Protein AF-A0A4D9CRT2-F1 (afdb_monomer)

Solvent-accessible surface area (backbone atoms only — not comparable to full-atom values): 6858 Å² total; per-residue (Å²): 134,88,80,85,76,80,8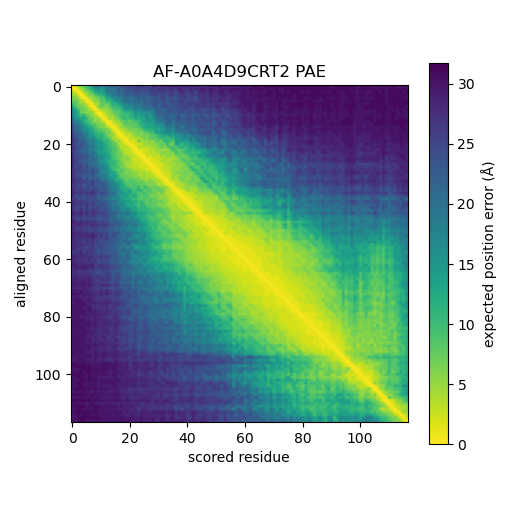0,62,79,71,74,64,58,66,61,54,57,54,53,52,54,52,51,52,54,52,52,51,50,52,53,55,49,54,55,51,49,55,53,48,53,57,53,51,51,51,51,52,50,54,50,49,52,53,51,49,49,53,52,52,53,54,47,51,68,53,49,50,59,54,53,51,51,54,53,48,53,51,52,50,54,53,51,51,51,49,52,52,53,48,42,48,70,75,63,52,55,70,74,57,43,50,71,73,69,49,83,82,53,68,75,70,64,59,78,76,116

Mean predicted aligned error: 16.82 Å

pLDDT: mean 75.0, std 13.96, range [40.91, 95.5]

Radius of gyration: 43.8 Å; Cα contacts (8 Å, |Δi|>4): 20; chains: 1; bounding box: 96×27×104 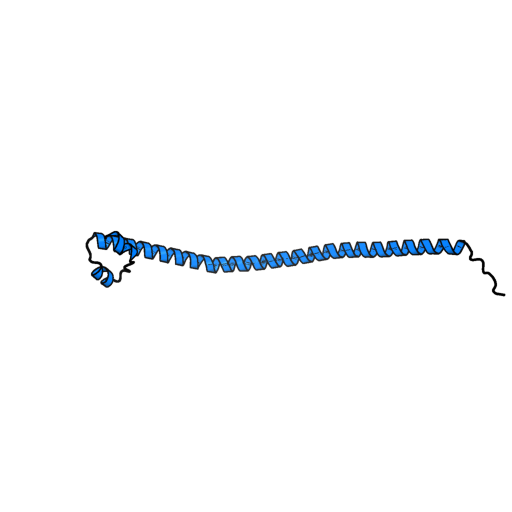Å

InterPro domains:
  IPR005683 Mitochondrial import receptor subunit Tom22 [PF04281] (41-87)

Sequence (117 aa):
MPSSKSVRFEDLDDGVDDGLYGMKGILKKLYTQAGSYRKWARSHSKKILSWGISLAWYFTMASILTVIPLSLELQREQSVVEMEKIQVKELLAQGYPPQELQRMGMTLEPAVLNERQ

Secondary structure (DSSP, 8-state):
--------GGGGTHHHHHHHHHHHHHHHHHHHHHHHHHHHHHHHHHHHHHHHHHHHHHHHHHHHHHHHHHHHHHHHHHHHHHHHHHHHHHHHHTT--HHHHHHTT----HHHHHTT-

Organism: NCBI:txid1027361

Structure (mmCIF, N/CA/C/O backbone):
data_AF-A0A4D9CRT2-F1
#
_entry.id   AF-A0A4D9CRT2-F1
#
loop_
_atom_site.group_PDB
_atom_site.id
_atom_site.type_symbol
_atom_site.label_atom_id
_atom_site.label_alt_id
_atom_site.label_comp_id
_atom_site.label_asym_id
_atom_site.label_entity_id
_atom_site.label_seq_id
_atom_site.pdbx_PDB_ins_code
_atom_site.Cartn_x
_atom_site.Cartn_y
_atom_site.Cartn_z
_atom_site.occupancy
_atom_site.B_iso_or_equiv
_atom_site.auth_seq_id
_atom_site.auth_comp_id
_atom_site.auth_asym_id
_atom_site.auth_atom_id
_atom_site.pdbx_PDB_model_num
ATOM 1 N N . MET A 1 1 ? 68.067 -22.745 -58.210 1.00 40.91 1 MET A N 1
ATOM 2 C CA . MET A 1 1 ? 68.314 -21.475 -57.490 1.00 40.91 1 MET A CA 1
ATOM 3 C C . MET A 1 1 ? 66.987 -20.735 -57.370 1.00 40.91 1 MET A C 1
ATOM 5 O O . MET A 1 1 ? 66.401 -20.481 -58.416 1.00 40.91 1 MET A O 1
ATOM 9 N N . PRO A 1 2 ? 66.455 -20.453 -56.167 1.00 43.19 2 PRO A N 1
ATOM 10 C CA . PRO A 1 2 ? 65.245 -19.649 -56.037 1.00 43.19 2 PRO A CA 1
ATOM 11 C C . PRO A 1 2 ? 65.599 -18.162 -56.196 1.00 43.19 2 PRO A C 1
ATOM 13 O O . PRO A 1 2 ? 66.527 -17.661 -55.567 1.00 43.19 2 PRO A O 1
ATOM 16 N N . SER A 1 3 ? 64.887 -17.485 -57.096 1.00 41.69 3 SER A N 1
ATOM 17 C CA . SER A 1 3 ? 65.031 -16.056 -57.382 1.00 41.69 3 SER A CA 1
ATOM 18 C C . SER A 1 3 ? 64.500 -15.235 -56.204 1.00 41.69 3 SER A C 1
ATOM 20 O O . SER A 1 3 ? 63.337 -15.365 -55.820 1.00 41.69 3 SER A O 1
ATOM 22 N N . SER A 1 4 ? 65.374 -14.407 -55.628 1.00 54.38 4 SER A N 1
ATOM 23 C CA . SER A 1 4 ? 65.023 -13.388 -54.641 1.00 54.38 4 SER A CA 1
ATOM 24 C C . SER A 1 4 ? 64.127 -12.343 -55.307 1.00 54.38 4 SER A C 1
ATOM 26 O O . SER A 1 4 ? 64.593 -11.552 -56.128 1.00 54.38 4 SER A O 1
ATOM 28 N N . LYS A 1 5 ? 62.828 -12.359 -54.992 1.00 57.22 5 LYS A N 1
ATOM 29 C CA . LYS A 1 5 ? 61.927 -11.252 -55.319 1.00 57.22 5 LYS A CA 1
ATOM 30 C C . LYS A 1 5 ? 62.158 -10.152 -54.287 1.00 57.22 5 LYS A C 1
ATOM 32 O O . LYS A 1 5 ? 61.799 -10.311 -53.125 1.00 57.22 5 LYS A O 1
ATOM 37 N N . SER A 1 6 ? 62.756 -9.047 -54.718 1.00 57.91 6 SER A N 1
ATOM 38 C CA . SER A 1 6 ? 62.792 -7.802 -53.954 1.00 57.91 6 SER A CA 1
ATOM 39 C C . SER A 1 6 ? 61.359 -7.298 -53.776 1.00 57.91 6 SER A C 1
ATOM 41 O O . SER A 1 6 ? 60.727 -6.886 -54.751 1.00 57.91 6 SER A O 1
ATOM 43 N N . VAL A 1 7 ? 60.838 -7.374 -52.552 1.00 58.91 7 VAL A N 1
ATOM 44 C CA . VAL A 1 7 ? 59.553 -6.767 -52.185 1.00 58.91 7 VAL A CA 1
ATOM 45 C C . VAL A 1 7 ? 59.723 -5.251 -52.284 1.00 58.91 7 VAL A C 1
ATOM 47 O O . VAL A 1 7 ? 60.642 -4.687 -51.688 1.00 58.91 7 VAL A O 1
ATOM 50 N N . ARG A 1 8 ? 58.904 -4.612 -53.123 1.00 56.72 8 ARG A N 1
ATOM 51 C CA . ARG A 1 8 ? 58.966 -3.176 -53.393 1.00 56.72 8 ARG A CA 1
ATOM 52 C C . ARG A 1 8 ? 58.349 -2.450 -52.193 1.00 56.72 8 ARG A C 1
ATOM 54 O O . ARG A 1 8 ? 57.268 -2.811 -51.749 1.00 56.72 8 ARG A O 1
ATOM 61 N N . PHE A 1 9 ? 59.051 -1.453 -51.656 1.00 52.22 9 PHE A N 1
ATOM 62 C CA . PHE A 1 9 ? 58.662 -0.719 -50.439 1.00 52.22 9 PHE A CA 1
ATOM 63 C C . PHE A 1 9 ? 57.309 0.021 -50.551 1.00 52.22 9 PHE A C 1
ATOM 65 O O . PHE A 1 9 ? 56.768 0.427 -49.531 1.00 52.22 9 PHE A O 1
ATOM 72 N N . GLU A 1 10 ? 56.763 0.173 -51.762 1.00 56.47 10 GLU A N 1
ATOM 73 C CA . GLU A 1 10 ? 55.460 0.803 -52.035 1.00 56.47 10 GLU A CA 1
ATOM 74 C C . GLU A 1 10 ? 54.268 -0.074 -51.602 1.00 56.47 10 GLU A C 1
ATOM 76 O O . GLU A 1 10 ? 53.248 0.459 -51.186 1.00 56.47 10 GLU A O 1
ATOM 81 N N . ASP A 1 11 ? 54.414 -1.406 -51.575 1.00 55.38 11 ASP A N 1
ATOM 82 C CA . ASP A 1 11 ? 53.327 -2.330 -51.193 1.00 55.38 11 ASP A CA 1
ATOM 83 C C . ASP A 1 11 ? 53.078 -2.388 -49.665 1.00 55.38 11 ASP A C 1
ATOM 85 O O . ASP A 1 11 ? 52.194 -3.104 -49.191 1.00 55.38 11 ASP A O 1
ATOM 89 N N . LEU A 1 12 ? 53.889 -1.678 -48.870 1.00 54.00 12 LEU A N 1
ATOM 90 C CA . LEU A 1 12 ? 53.796 -1.641 -47.405 1.00 54.00 12 LEU A CA 1
ATOM 91 C C . LEU A 1 12 ? 52.986 -0.451 -46.874 1.00 54.00 12 LEU A C 1
ATOM 93 O O . LEU A 1 12 ? 52.535 -0.525 -45.732 1.00 54.00 12 LEU A O 1
ATOM 97 N N . ASP A 1 13 ? 52.794 0.607 -47.668 1.00 54.44 13 ASP A N 1
ATOM 98 C CA . ASP A 1 13 ? 52.107 1.834 -47.228 1.00 54.44 13 ASP A CA 1
ATOM 99 C C . ASP A 1 13 ? 50.586 1.749 -47.474 1.00 54.44 13 ASP A C 1
ATOM 101 O O . ASP A 1 13 ? 49.786 2.039 -46.583 1.00 54.44 13 ASP A O 1
ATOM 105 N N . ASP A 1 14 ? 50.172 1.181 -48.615 1.00 56.88 14 ASP A N 1
ATOM 106 C CA . ASP A 1 14 ? 48.754 1.025 -48.987 1.00 56.88 14 ASP A CA 1
ATOM 107 C C . ASP A 1 14 ? 47.963 0.116 -48.017 1.00 56.88 14 ASP A C 1
ATOM 109 O O . ASP A 1 14 ? 46.769 0.308 -47.783 1.00 56.88 14 ASP A O 1
ATOM 113 N N . GLY A 1 15 ? 48.623 -0.862 -47.385 1.00 52.66 15 GLY A N 1
ATOM 114 C CA . GLY A 1 15 ? 47.979 -1.779 -46.435 1.00 52.66 15 GLY A CA 1
ATOM 115 C C . GLY A 1 15 ? 47.679 -1.171 -45.056 1.00 52.66 15 GLY A C 1
ATOM 116 O O . GLY A 1 15 ? 46.841 -1.699 -44.317 1.00 52.66 15 GLY A O 1
ATOM 117 N N . VAL A 1 16 ? 48.351 -0.076 -44.686 1.00 56.44 16 VAL A N 1
ATOM 118 C CA . VAL A 1 16 ? 48.191 0.572 -43.372 1.00 56.44 16 VAL A CA 1
ATOM 119 C 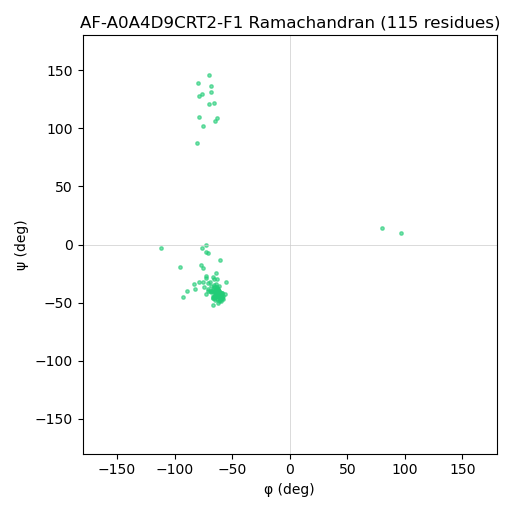C . VAL A 1 16 ? 46.968 1.494 -43.366 1.00 56.44 16 VAL A C 1
ATOM 121 O O . VAL A 1 16 ? 46.210 1.512 -42.387 1.00 56.44 16 VAL A O 1
ATOM 124 N N . ASP A 1 17 ? 46.720 2.193 -44.473 1.00 57.72 17 ASP A N 1
ATOM 125 C CA . ASP A 1 17 ? 45.589 3.112 -44.614 1.00 57.72 17 ASP A CA 1
ATOM 126 C C . ASP A 1 17 ? 44.236 2.386 -44.702 1.00 57.72 17 ASP A C 1
ATOM 128 O O . ASP A 1 17 ? 43.264 2.796 -44.049 1.00 57.72 17 ASP A O 1
ATOM 132 N N . ASP A 1 18 ? 44.179 1.244 -45.390 1.00 61.69 18 ASP A N 1
ATOM 133 C CA . ASP A 1 18 ? 42.979 0.399 -45.455 1.00 61.69 18 ASP A CA 1
ATOM 134 C C . ASP A 1 18 ? 42.606 -0.198 -44.085 1.00 61.69 18 ASP A C 1
ATOM 136 O O . ASP A 1 18 ? 41.426 -0.257 -43.705 1.00 61.69 18 ASP A O 1
ATOM 140 N N . GLY A 1 19 ? 43.608 -0.567 -43.278 1.00 61.66 19 GLY A N 1
ATOM 141 C CA . GLY A 1 19 ? 43.408 -1.025 -41.901 1.00 61.66 19 GLY A CA 1
ATOM 142 C C . GLY A 1 19 ? 42.825 0.064 -40.992 1.00 61.66 19 GLY A C 1
ATOM 143 O O . GLY A 1 19 ? 41.911 -0.191 -40.195 1.00 61.66 19 GLY A O 1
ATOM 144 N N . LEU A 1 20 ? 43.294 1.306 -41.146 1.00 62.25 20 LEU A N 1
ATOM 145 C CA . LEU A 1 20 ? 42.843 2.450 -40.353 1.00 62.25 20 LEU A CA 1
ATOM 146 C C . LEU A 1 20 ? 41.408 2.877 -40.709 1.00 62.25 20 LEU A C 1
ATOM 148 O O . LEU A 1 20 ? 40.606 3.183 -39.815 1.00 62.25 20 LEU A O 1
ATOM 152 N N . TYR A 1 21 ? 41.050 2.869 -41.996 1.00 66.38 21 TYR A N 1
ATOM 153 C CA . TYR A 1 21 ? 39.681 3.137 -42.449 1.00 66.38 21 TYR A CA 1
ATOM 154 C C . TYR A 1 21 ? 38.700 2.044 -42.006 1.00 66.38 21 TYR A C 1
ATOM 156 O O . TYR A 1 21 ? 37.600 2.359 -41.528 1.00 66.38 21 TYR A O 1
ATOM 164 N N . GLY A 1 22 ? 39.115 0.775 -42.060 1.00 68.94 22 GLY A N 1
ATOM 165 C CA . GLY A 1 22 ? 38.349 -0.351 -41.523 1.00 68.94 22 GLY A CA 1
ATOM 166 C C . GLY A 1 22 ? 38.052 -0.200 -40.027 1.00 68.94 22 GLY A C 1
ATOM 167 O O . GLY A 1 22 ? 36.896 -0.309 -39.601 1.00 68.94 22 GLY A O 1
ATOM 168 N N . MET A 1 23 ? 39.062 0.157 -39.224 1.00 70.44 23 MET A N 1
ATOM 169 C CA . MET A 1 23 ? 38.905 0.395 -37.781 1.00 70.44 23 MET A CA 1
ATOM 170 C C . MET A 1 23 ? 37.969 1.566 -37.463 1.00 70.44 23 MET A C 1
ATOM 172 O O . MET A 1 23 ? 37.122 1.453 -36.571 1.00 70.44 23 MET A O 1
ATOM 176 N N . LYS A 1 24 ? 38.052 2.676 -38.208 1.00 71.12 24 LYS A N 1
ATOM 177 C CA . LYS A 1 24 ? 37.132 3.818 -38.045 1.00 71.12 24 LYS A CA 1
ATOM 178 C C . LYS A 1 24 ? 35.681 3.433 -38.361 1.00 71.12 24 LYS A C 1
ATOM 180 O O . LYS A 1 24 ? 34.764 3.877 -37.666 1.00 71.12 24 LYS A O 1
ATOM 185 N N . GLY A 1 25 ? 35.457 2.568 -39.353 1.00 71.50 25 GLY A N 1
ATOM 186 C CA . GLY A 1 25 ? 34.136 2.019 -39.673 1.00 71.50 25 GLY A CA 1
ATOM 187 C C . GLY A 1 25 ? 33.551 1.153 -38.551 1.00 71.50 25 GLY A C 1
ATOM 188 O O . GLY A 1 25 ? 32.372 1.292 -38.210 1.00 71.50 25 GLY A O 1
ATOM 189 N N . ILE A 1 26 ? 34.378 0.310 -37.927 1.00 76.31 26 ILE A N 1
ATOM 190 C CA . ILE A 1 26 ? 33.987 -0.543 -36.792 1.00 76.31 26 ILE A CA 1
ATOM 191 C C . ILE A 1 26 ? 33.661 0.307 -35.556 1.00 76.31 26 ILE A C 1
ATOM 193 O O . ILE A 1 26 ? 32.608 0.126 -34.943 1.00 76.31 26 ILE A O 1
ATOM 197 N N . LEU A 1 27 ? 34.502 1.294 -35.232 1.00 72.69 27 LEU A N 1
ATOM 198 C CA . LEU A 1 27 ? 34.272 2.236 -34.130 1.00 72.69 27 LEU A CA 1
ATOM 199 C C . LEU A 1 27 ? 32.978 3.039 -34.315 1.00 72.69 27 LEU A C 1
ATOM 201 O O . LEU A 1 27 ? 32.203 3.199 -33.371 1.00 72.69 27 LEU A O 1
ATOM 205 N N . LYS A 1 28 ? 32.691 3.495 -35.541 1.00 72.25 28 LYS A N 1
ATOM 206 C CA . LYS A 1 28 ? 31.445 4.206 -35.859 1.00 72.25 28 LYS A CA 1
ATOM 207 C C . LYS A 1 28 ? 30.218 3.305 -35.686 1.00 72.25 28 LYS A C 1
ATOM 209 O O . LYS A 1 28 ? 29.220 3.744 -35.111 1.00 72.25 28 LYS A O 1
ATOM 214 N N . LYS A 1 29 ? 30.296 2.035 -36.109 1.00 71.62 29 LYS A N 1
ATOM 215 C CA . LYS A 1 29 ? 29.232 1.043 -35.874 1.00 71.62 29 LYS A CA 1
ATOM 216 C C . LYS A 1 29 ? 29.005 0.815 -34.377 1.00 71.62 29 LYS A C 1
ATOM 218 O O . LYS A 1 29 ? 27.873 0.964 -33.931 1.00 71.62 29 LYS A O 1
ATOM 223 N N . LEU A 1 30 ? 30.059 0.598 -33.590 1.00 69.38 30 LEU A N 1
ATOM 224 C CA . LEU A 1 30 ? 29.961 0.435 -32.133 1.00 69.38 30 LEU A CA 1
ATOM 225 C C . LEU A 1 30 ? 29.370 1.669 -31.436 1.00 69.38 30 LEU A C 1
ATOM 227 O O . LEU A 1 30 ? 28.511 1.529 -30.569 1.00 69.38 30 LEU A O 1
ATOM 231 N N . TYR A 1 31 ? 29.761 2.880 -31.841 1.00 69.12 31 TYR A N 1
ATOM 232 C CA . TYR A 1 31 ? 29.227 4.120 -31.269 1.00 69.12 31 TYR A CA 1
ATOM 233 C C . TYR A 1 31 ? 27.732 4.303 -31.569 1.00 69.12 31 TYR A C 1
ATOM 235 O O . TYR A 1 31 ? 26.936 4.607 -30.676 1.00 69.12 31 TYR A O 1
ATOM 243 N N . THR A 1 32 ? 27.317 4.064 -32.817 1.00 69.62 32 THR A N 1
ATOM 244 C CA . THR A 1 32 ? 25.893 4.120 -33.195 1.00 69.62 32 THR A CA 1
ATOM 245 C C . THR A 1 32 ? 25.074 3.025 -32.505 1.00 69.62 32 THR A C 1
ATOM 247 O O . THR A 1 32 ? 23.962 3.289 -32.038 1.00 69.62 32 THR A O 1
ATOM 250 N N . GLN A 1 33 ? 25.651 1.833 -32.333 1.00 65.88 33 GLN A N 1
ATOM 251 C CA . GLN A 1 33 ? 25.041 0.714 -31.620 1.00 65.88 33 GLN A CA 1
ATOM 252 C C . GLN A 1 33 ? 24.890 1.019 -30.119 1.00 65.88 33 GLN A C 1
ATOM 254 O O . GLN A 1 33 ? 23.796 0.860 -29.576 1.00 65.88 33 GLN A O 1
ATOM 259 N N . ALA A 1 34 ? 25.909 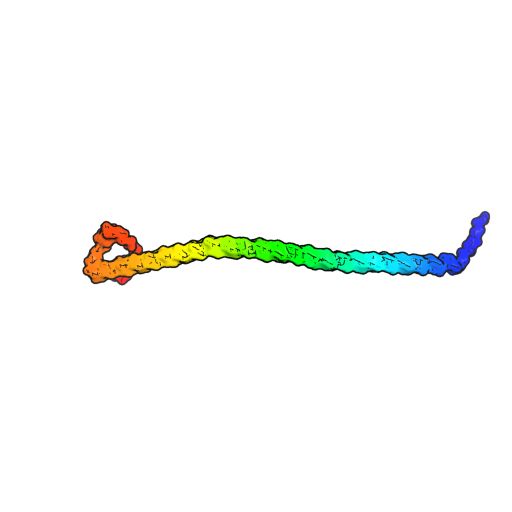1.585 -29.466 1.00 67.12 34 ALA A N 1
ATOM 260 C CA . ALA A 1 34 ? 25.847 2.027 -28.069 1.00 67.12 34 ALA A CA 1
ATOM 261 C C . ALA A 1 34 ? 24.809 3.146 -27.846 1.00 67.12 34 ALA A C 1
ATOM 263 O O . ALA A 1 34 ? 24.052 3.126 -26.871 1.00 67.12 34 ALA A O 1
ATOM 264 N N . GLY A 1 35 ? 24.710 4.100 -28.779 1.00 69.44 35 GLY A N 1
ATOM 265 C CA . GLY A 1 35 ? 23.698 5.159 -28.740 1.00 69.44 35 GLY A CA 1
ATOM 266 C C . GLY A 1 35 ? 22.265 4.628 -28.868 1.00 69.44 35 GLY A C 1
ATOM 267 O O . GLY A 1 35 ? 21.363 5.090 -28.161 1.00 69.44 35 GLY A O 1
ATOM 268 N N . SER A 1 36 ? 22.053 3.628 -29.728 1.00 68.94 36 SER A N 1
ATOM 269 C CA . SER A 1 36 ? 20.754 2.961 -29.889 1.00 68.94 36 SER A CA 1
ATOM 270 C C . SER A 1 36 ? 20.357 2.154 -28.646 1.00 68.94 36 SER A C 1
ATOM 272 O O . SER A 1 36 ? 19.218 2.262 -28.186 1.00 68.94 36 SER A O 1
ATOM 274 N N . TYR A 1 37 ? 21.317 1.464 -28.019 1.00 71.31 37 TYR A N 1
ATOM 275 C CA . TYR A 1 37 ? 21.103 0.707 -26.787 1.00 71.31 37 TYR A CA 1
ATOM 276 C C . TYR A 1 37 ? 20.690 1.612 -25.622 1.00 71.31 37 TYR A C 1
ATOM 278 O O . TYR A 1 37 ? 19.745 1.309 -24.896 1.00 71.31 37 TYR A O 1
ATOM 286 N N . ARG A 1 38 ? 21.314 2.790 -25.484 1.00 72.06 38 ARG A N 1
ATOM 287 C CA . ARG A 1 38 ? 20.955 3.768 -24.442 1.00 72.06 38 ARG A CA 1
ATOM 288 C C . ARG A 1 38 ? 19.530 4.308 -24.604 1.00 72.06 38 ARG A C 1
ATOM 290 O O . ARG A 1 38 ? 18.820 4.486 -23.613 1.00 72.06 38 ARG A O 1
ATOM 297 N N .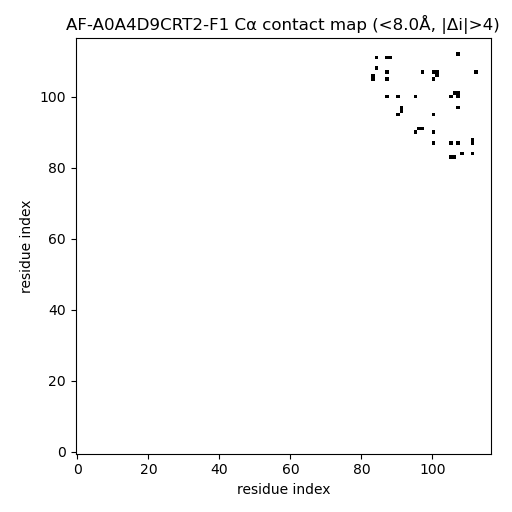 LYS A 1 39 ? 19.092 4.566 -25.843 1.00 75.31 39 LYS A N 1
ATOM 298 C CA . LYS A 1 39 ? 17.711 4.993 -26.136 1.00 75.31 39 LYS A CA 1
ATOM 299 C C . LYS A 1 39 ? 16.711 3.867 -25.871 1.00 75.31 39 LYS A C 1
ATOM 301 O O . LYS A 1 39 ? 15.663 4.123 -25.278 1.00 75.31 39 LYS A O 1
ATOM 306 N N . TRP A 1 40 ? 17.058 2.637 -26.248 1.00 75.94 40 TRP A N 1
ATOM 307 C CA . TRP A 1 40 ? 16.245 1.452 -25.988 1.00 75.94 40 TRP A CA 1
ATOM 308 C C . TRP A 1 40 ? 16.082 1.195 -24.486 1.00 75.94 40 TRP A C 1
ATOM 310 O O . TRP A 1 40 ? 14.951 1.125 -24.011 1.00 75.94 40 TRP A O 1
ATOM 320 N N . ALA A 1 41 ? 17.176 1.188 -23.720 1.00 76.94 41 ALA A N 1
ATOM 321 C CA . ALA A 1 41 ? 17.157 0.994 -22.271 1.00 76.94 41 ALA A CA 1
ATOM 322 C C . ALA A 1 41 ? 16.315 2.064 -21.558 1.00 76.94 41 ALA A C 1
ATOM 324 O O . ALA A 1 41 ? 15.516 1.747 -20.681 1.00 76.94 41 ALA A O 1
ATOM 325 N N . ARG A 1 42 ? 16.423 3.333 -21.982 1.00 79.31 42 ARG A N 1
ATOM 326 C CA . ARG A 1 42 ? 15.615 4.433 -21.431 1.00 79.31 42 ARG A CA 1
ATOM 327 C C . ARG A 1 42 ? 14.132 4.333 -21.800 1.00 79.31 42 ARG A C 1
ATOM 329 O O . ARG A 1 42 ? 13.282 4.784 -21.038 1.00 79.31 42 ARG A O 1
ATOM 336 N N . SER A 1 43 ? 13.806 3.789 -22.970 1.00 74.69 43 SER A N 1
ATOM 337 C CA . SER A 1 43 ? 12.416 3.542 -23.370 1.00 74.69 43 SER A CA 1
ATOM 338 C C . SER A 1 43 ? 11.819 2.366 -22.594 1.00 74.69 43 SER A C 1
ATOM 340 O O . SER A 1 43 ? 10.701 2.468 -22.090 1.00 74.69 43 SER A O 1
ATOM 342 N N . HIS A 1 44 ? 12.585 1.285 -22.427 1.00 78.62 44 HIS A N 1
ATOM 343 C CA . HIS A 1 44 ? 12.178 0.114 -21.655 1.00 78.62 44 HIS A CA 1
ATOM 344 C C . HIS A 1 44 ? 11.978 0.444 -20.173 1.00 78.62 44 HIS A C 1
ATOM 346 O O . HIS A 1 44 ? 10.959 0.071 -19.599 1.00 78.62 44 HIS A O 1
ATOM 352 N N . SER A 1 45 ? 12.888 1.214 -19.569 1.00 76.44 45 SER A N 1
ATOM 353 C CA . SER A 1 45 ? 12.767 1.604 -18.162 1.00 76.44 45 SER A CA 1
ATOM 354 C C . SER A 1 45 ? 11.530 2.458 -17.898 1.00 76.44 45 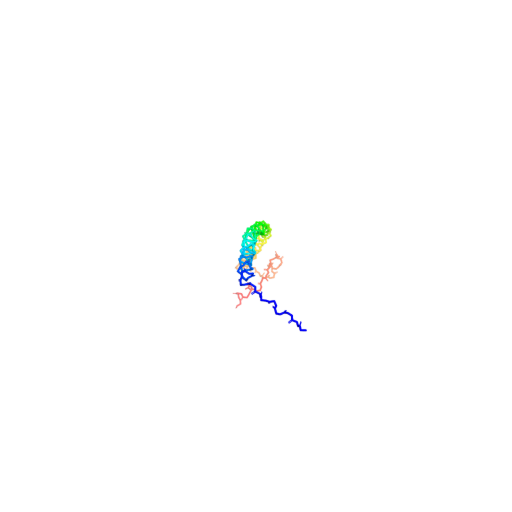SER A C 1
ATOM 356 O O . SER A 1 45 ? 10.837 2.232 -16.912 1.00 76.44 45 SER A O 1
ATOM 358 N N . LYS A 1 46 ? 11.184 3.383 -18.804 1.00 83.00 46 LYS A N 1
ATOM 359 C CA . LYS A 1 46 ? 9.945 4.168 -18.696 1.00 83.00 46 LYS A CA 1
ATOM 360 C C . LYS A 1 46 ? 8.691 3.296 -18.740 1.00 83.00 46 LYS A C 1
ATOM 362 O O . LYS A 1 46 ? 7.773 3.557 -17.975 1.00 83.00 46 LYS A O 1
ATOM 367 N N . LYS A 1 47 ? 8.662 2.272 -19.600 1.00 83.06 47 LYS A N 1
ATOM 368 C CA . LYS A 1 47 ? 7.527 1.337 -19.700 1.00 83.06 47 LYS A CA 1
ATOM 369 C C . LYS A 1 47 ? 7.355 0.512 -18.427 1.00 83.06 47 LYS A C 1
ATOM 371 O O . LYS A 1 47 ? 6.242 0.392 -17.922 1.00 83.06 47 LYS A O 1
ATOM 376 N N . ILE A 1 48 ? 8.456 -0.019 -17.896 1.00 85.75 48 ILE A N 1
ATOM 377 C CA . ILE A 1 48 ? 8.444 -0.786 -16.643 1.00 85.75 48 ILE A CA 1
ATOM 378 C C . ILE A 1 48 ? 8.013 0.115 -15.485 1.00 85.75 48 ILE A C 1
ATOM 380 O O . ILE A 1 48 ? 7.175 -0.282 -14.683 1.00 85.75 48 ILE A O 1
ATOM 384 N N . LEU A 1 49 ? 8.520 1.349 -15.436 1.00 88.06 49 LEU A N 1
ATOM 385 C CA . LEU A 1 49 ? 8.150 2.314 -14.407 1.00 88.06 49 LEU A CA 1
ATOM 386 C C . LEU A 1 49 ? 6.661 2.674 -14.472 1.00 88.06 49 LEU A C 1
ATOM 388 O O . LEU A 1 49 ? 5.992 2.641 -13.446 1.00 88.06 49 LEU A O 1
ATOM 392 N N . SER A 1 50 ? 6.119 2.972 -15.659 1.00 86.88 50 SER A N 1
ATOM 393 C CA . SER A 1 50 ? 4.690 3.279 -15.797 1.00 86.88 50 SER A CA 1
ATOM 394 C C . SER A 1 50 ? 3.809 2.098 -15.399 1.00 86.88 50 SER A C 1
ATOM 396 O O . SER A 1 50 ? 2.797 2.288 -14.734 1.00 86.88 50 SER A O 1
ATOM 398 N N . TRP A 1 51 ? 4.212 0.876 -15.756 1.00 90.88 51 TRP A N 1
ATOM 399 C CA . TRP A 1 51 ? 3.476 -0.330 -15.382 1.00 90.88 51 TRP A CA 1
ATOM 400 C C . TRP A 1 51 ? 3.546 -0.597 -13.873 1.00 90.88 51 TRP A C 1
ATOM 402 O O . TRP A 1 51 ? 2.532 -0.906 -13.251 1.00 90.88 51 TRP A O 1
ATOM 412 N N . GLY A 1 52 ? 4.717 -0.383 -13.268 1.00 90.50 52 GLY A N 1
ATOM 413 C CA . GLY A 1 52 ? 4.915 -0.466 -11.823 1.00 90.50 52 GLY A CA 1
ATOM 414 C C . GLY A 1 52 ? 4.076 0.551 -11.050 1.00 90.50 52 GLY A C 1
ATOM 415 O O . GLY A 1 52 ? 3.490 0.197 -10.034 1.00 90.50 52 GLY A O 1
ATOM 416 N N . ILE A 1 53 ? 3.946 1.783 -11.554 1.00 93.06 53 ILE A N 1
ATOM 417 C CA . ILE A 1 53 ? 3.077 2.806 -10.952 1.00 93.06 53 ILE A CA 1
ATOM 418 C C . ILE A 1 53 ? 1.607 2.375 -11.011 1.00 93.06 53 ILE A C 1
ATOM 420 O O . ILE A 1 53 ? 0.900 2.500 -10.015 1.00 93.06 53 ILE A O 1
ATOM 424 N N . SER A 1 54 ? 1.143 1.832 -12.141 1.00 89.12 54 SER A N 1
ATOM 425 C CA . SER A 1 54 ? -0.230 1.323 -12.247 1.00 89.12 54 SER A CA 1
ATOM 426 C C . SER A 1 54 ? -0.492 0.168 -11.279 1.00 89.12 54 SER A C 1
ATOM 428 O O . SER A 1 54 ? -1.508 0.170 -10.593 1.00 89.12 54 SER A O 1
ATOM 430 N N . LEU A 1 55 ? 0.431 -0.792 -11.174 1.00 93.44 55 LEU A N 1
ATOM 431 C CA . LEU A 1 55 ? 0.347 -1.886 -10.200 1.00 93.44 55 LEU A CA 1
ATOM 432 C C . LEU A 1 55 ? 0.312 -1.367 -8.764 1.00 93.44 55 LEU A C 1
ATOM 434 O O . LEU A 1 55 ? -0.568 -1.756 -8.000 1.00 93.44 55 LEU A O 1
ATOM 438 N N . ALA A 1 56 ? 1.224 -0.459 -8.414 1.00 94.44 56 ALA A N 1
ATOM 439 C CA . ALA A 1 56 ? 1.262 0.158 -7.095 1.00 94.44 56 ALA A CA 1
ATOM 440 C C . ALA A 1 56 ? -0.070 0.842 -6.766 1.00 94.44 56 ALA A C 1
ATOM 442 O O . ALA A 1 56 ? -0.594 0.639 -5.678 1.00 94.44 56 ALA A O 1
ATOM 443 N N . TRP A 1 57 ? -0.667 1.559 -7.722 1.00 94.75 57 TRP A N 1
ATOM 444 C CA . TRP A 1 57 ? -1.977 2.186 -7.546 1.00 94.75 57 TRP A CA 1
ATOM 445 C C . TRP A 1 57 ? -3.083 1.178 -7.223 1.00 94.75 57 TRP A C 1
ATOM 447 O O . TRP A 1 57 ? -3.858 1.396 -6.291 1.00 94.75 57 TRP A O 1
ATOM 457 N N . TYR A 1 58 ? -3.137 0.052 -7.943 1.00 94.69 58 TYR A N 1
ATOM 458 C CA . TYR A 1 58 ? -4.107 -1.006 -7.653 1.00 94.69 58 TYR A CA 1
ATOM 459 C C . TYR A 1 58 ? -3.907 -1.599 -6.257 1.00 94.69 58 TYR A C 1
ATOM 461 O O . TYR A 1 58 ? -4.882 -1.768 -5.529 1.00 94.69 58 TYR A O 1
ATOM 469 N N . PHE A 1 59 ? -2.661 -1.859 -5.855 1.00 95.50 59 PHE A N 1
ATOM 470 C CA . PHE A 1 59 ? -2.359 -2.352 -4.511 1.00 95.50 59 PHE A CA 1
ATOM 471 C C . PHE A 1 59 ? -2.719 -1.339 -3.425 1.00 95.50 59 PHE A C 1
ATOM 473 O O . PHE A 1 59 ? -3.300 -1.719 -2.412 1.00 95.50 59 PHE A O 1
ATOM 480 N N . THR A 1 60 ? -2.428 -0.056 -3.638 1.00 94.88 60 THR A N 1
ATOM 481 C CA . THR A 1 60 ? -2.808 1.007 -2.704 1.00 94.88 60 THR A CA 1
ATOM 482 C C . THR A 1 60 ? -4.323 1.066 -2.541 1.00 94.88 60 THR A C 1
ATOM 484 O O . THR A 1 60 ? -4.809 1.057 -1.415 1.00 94.88 60 THR A O 1
ATOM 487 N N . MET A 1 61 ? -5.080 1.052 -3.639 1.00 94.88 61 MET A N 1
ATOM 488 C CA . MET A 1 61 ? -6.543 1.084 -3.575 1.00 94.88 61 MET A CA 1
ATOM 489 C C . MET A 1 61 ? -7.129 -0.167 -2.921 1.00 94.88 61 MET A C 1
ATOM 491 O O . MET A 1 61 ? -7.993 -0.053 -2.054 1.00 94.88 61 MET A O 1
ATOM 495 N N . ALA A 1 62 ? -6.624 -1.350 -3.272 1.00 94.75 62 ALA A N 1
ATOM 496 C CA . ALA A 1 62 ? -7.039 -2.595 -2.637 1.00 94.75 62 ALA A CA 1
ATOM 497 C C . ALA A 1 62 ? -6.749 -2.582 -1.127 1.00 94.75 62 ALA A C 1
ATOM 499 O O . ALA A 1 62 ? -7.609 -2.958 -0.338 1.00 94.75 62 ALA A O 1
ATOM 500 N N . SER A 1 63 ? -5.575 -2.090 -0.719 1.00 94.19 63 SER A N 1
ATOM 501 C CA . SER A 1 63 ? -5.203 -1.968 0.693 1.00 94.19 63 SER A CA 1
ATOM 502 C C . SER A 1 63 ? -6.082 -0.973 1.445 1.00 94.19 63 SER A C 1
ATOM 504 O O . SER A 1 63 ? -6.430 -1.229 2.589 1.00 94.19 63 SER A O 1
ATOM 506 N N . ILE A 1 64 ? -6.443 0.161 0.843 1.00 94.31 64 ILE A N 1
ATOM 507 C CA . ILE A 1 64 ? -7.332 1.150 1.471 1.00 94.31 64 ILE A CA 1
ATOM 508 C C . ILE A 1 64 ? -8.709 0.529 1.728 1.00 94.31 64 ILE A C 1
ATOM 510 O O . ILE A 1 64 ? -9.249 0.662 2.825 1.00 94.31 64 ILE A O 1
ATOM 514 N N . LEU A 1 65 ? -9.251 -0.188 0.741 1.00 93.88 65 LEU A N 1
ATOM 515 C CA . LEU A 1 65 ? -10.566 -0.819 0.843 1.00 93.88 65 LEU A CA 1
ATOM 516 C C . LEU A 1 65 ? -10.623 -1.951 1.871 1.00 93.88 65 LEU A C 1
ATOM 518 O O . LEU A 1 65 ? -11.693 -2.201 2.411 1.00 93.88 65 LEU A O 1
ATOM 522 N N . THR A 1 66 ? -9.512 -2.632 2.151 1.00 93.31 66 THR A N 1
ATOM 523 C CA . THR A 1 66 ? -9.482 -3.718 3.141 1.00 93.31 66 THR A CA 1
ATOM 524 C C . THR A 1 66 ? -9.086 -3.228 4.528 1.00 93.31 66 THR A C 1
ATOM 526 O O . THR A 1 66 ? -9.734 -3.573 5.511 1.00 93.31 66 THR A O 1
ATOM 529 N N . VAL A 1 67 ? -8.049 -2.397 4.629 1.00 94.94 67 VAL A N 1
ATOM 530 C CA . VAL A 1 67 ? -7.4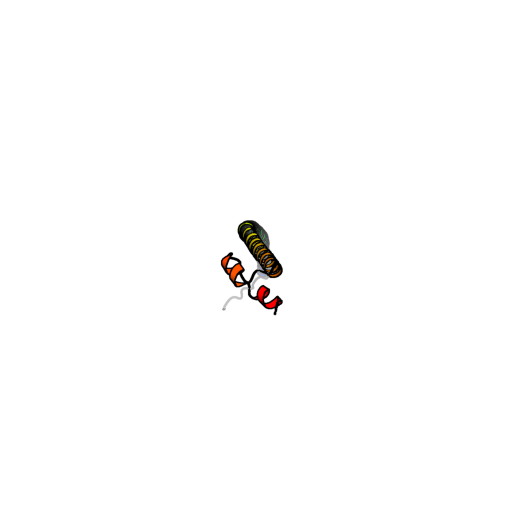72 -1.994 5.918 1.00 94.94 67 VAL A CA 1
ATOM 531 C C . VAL A 1 67 ? -8.356 -0.986 6.644 1.00 94.94 67 VAL A C 1
ATOM 533 O O . VAL A 1 67 ? -8.455 -1.058 7.867 1.00 94.94 67 VAL A O 1
ATOM 536 N N . ILE A 1 68 ? -9.015 -0.060 5.936 1.00 93.00 68 ILE A N 1
ATOM 537 C CA . ILE A 1 68 ? -9.839 0.966 6.596 1.00 93.00 68 ILE A CA 1
ATOM 538 C C . ILE A 1 68 ? -11.059 0.349 7.294 1.00 93.00 68 ILE A C 1
ATOM 540 O O . ILE A 1 68 ? -11.211 0.610 8.488 1.00 93.00 68 ILE A O 1
ATOM 544 N N . PRO A 1 69 ? -11.902 -0.478 6.639 1.00 93.19 69 PRO A N 1
ATOM 545 C CA . PRO A 1 69 ? -13.035 -1.107 7.317 1.00 93.19 69 PRO A CA 1
ATOM 546 C C . PRO A 1 69 ? -12.601 -1.957 8.510 1.00 93.19 69 PRO A C 1
ATOM 548 O O . PRO A 1 69 ? -13.154 -1.794 9.591 1.00 93.19 69 PRO A O 1
ATOM 551 N N . LEU A 1 70 ? -11.542 -2.758 8.350 1.00 92.31 70 LEU A N 1
ATOM 552 C CA . LEU A 1 70 ? -10.977 -3.561 9.439 1.00 92.31 70 LEU A CA 1
ATOM 553 C C . LEU A 1 70 ? -10.515 -2.700 10.620 1.00 92.31 70 LEU A C 1
ATOM 555 O O . LEU A 1 70 ? -10.755 -3.035 11.776 1.00 92.31 70 LEU A O 1
ATOM 559 N N . SER A 1 71 ? -9.866 -1.568 10.342 1.00 92.12 71 SER A N 1
ATOM 560 C CA . SER A 1 71 ? -9.407 -0.655 11.394 1.00 92.12 71 SER A CA 1
ATOM 561 C C . SER A 1 71 ? -10.580 -0.013 12.135 1.00 92.12 71 SER A C 1
ATOM 563 O O . SER A 1 71 ? -10.517 0.157 13.351 1.00 92.12 71 SER A O 1
ATOM 565 N N . LEU A 1 72 ? -11.652 0.338 11.419 1.00 93.12 72 LEU A N 1
ATOM 566 C CA . LEU A 1 72 ? -12.862 0.887 12.027 1.00 93.12 72 LEU A CA 1
ATOM 567 C C . LEU A 1 72 ? -13.603 -0.161 12.857 1.00 93.12 72 LEU A C 1
ATOM 569 O O . LEU A 1 72 ? -14.071 0.170 13.940 1.00 93.12 72 LEU A O 1
ATOM 573 N N . GLU A 1 73 ? -13.685 -1.406 12.386 1.00 92.69 73 GLU A N 1
ATOM 574 C CA . GLU A 1 73 ? -14.268 -2.519 13.142 1.00 92.69 73 GLU A CA 1
ATOM 575 C C . GLU A 1 73 ? -13.508 -2.758 14.449 1.00 92.69 73 GLU A C 1
ATOM 577 O O . GLU A 1 73 ? -14.130 -2.777 15.508 1.00 92.69 73 GLU A O 1
ATOM 582 N N . LEU A 1 74 ? -12.172 -2.792 14.406 1.00 91.31 74 LEU A N 1
ATOM 583 C CA . LEU A 1 74 ? -11.333 -2.915 15.604 1.00 91.31 74 LEU A CA 1
ATOM 584 C C . LEU A 1 74 ? -11.557 -1.775 16.606 1.00 91.31 74 LEU A C 1
ATOM 586 O O . LEU A 1 74 ? -11.696 -2.020 17.803 1.00 91.31 74 LEU A O 1
ATOM 590 N N . GLN A 1 75 ? -11.611 -0.525 16.137 1.00 90.12 75 GLN A N 1
ATOM 591 C CA . GLN A 1 75 ? -11.903 0.617 17.013 1.00 90.12 75 GLN A CA 1
ATOM 592 C C . GLN A 1 75 ? -13.304 0.517 17.617 1.00 90.12 75 GLN A C 1
ATOM 594 O O . GLN A 1 75 ? -13.508 0.854 18.785 1.00 90.12 75 GLN A O 1
ATOM 599 N N . ARG A 1 76 ? -14.276 0.034 16.837 1.00 90.12 76 ARG A N 1
ATOM 600 C CA . ARG A 1 76 ? -15.647 -0.152 17.305 1.00 90.12 76 ARG A CA 1
ATOM 601 C C . ARG A 1 76 ? -15.709 -1.207 18.401 1.00 90.12 76 ARG A C 1
ATOM 603 O O . ARG A 1 76 ? -16.291 -0.934 19.445 1.00 90.12 76 ARG A O 1
ATOM 610 N N . GLU A 1 77 ? -15.071 -2.355 18.200 1.00 87.19 77 GLU A N 1
ATOM 611 C CA . GLU A 1 77 ? -14.988 -3.416 19.208 1.00 87.19 77 GLU A CA 1
ATOM 612 C C . GLU A 1 77 ? -14.330 -2.915 20.496 1.00 87.19 77 GLU A C 1
ATOM 614 O O . GLU A 1 77 ? -14.884 -3.106 21.575 1.00 87.19 77 GLU A O 1
ATOM 619 N N . GLN A 1 78 ? -13.213 -2.186 20.397 1.00 86.25 78 GLN A N 1
ATOM 620 C CA . GLN A 1 78 ? -12.559 -1.585 21.565 1.00 86.25 78 GLN A CA 1
ATOM 621 C C . GLN A 1 78 ? -13.484 -0.621 22.313 1.00 86.25 78 GLN A C 1
ATOM 623 O O . GLN A 1 78 ? -13.610 -0.721 23.531 1.00 86.25 78 GLN A O 1
ATOM 628 N N . SER A 1 79 ? -14.180 0.264 21.593 1.00 86.69 79 SER A N 1
ATOM 629 C CA . SER A 1 79 ? -15.107 1.213 22.219 1.00 86.69 79 SER A CA 1
ATOM 630 C C . SER A 1 79 ? -16.268 0.516 22.935 1.00 86.69 79 SER A C 1
ATOM 632 O O . SER A 1 79 ? -16.644 0.919 24.033 1.00 86.69 79 SER A O 1
ATOM 634 N N . VAL A 1 80 ? -16.802 -0.567 22.359 1.00 86.25 80 VAL A N 1
ATOM 635 C CA . VAL A 1 80 ? -17.875 -1.360 22.974 1.00 86.25 80 VAL A CA 1
ATOM 636 C C . VAL A 1 80 ? -17.366 -2.041 24.241 1.00 86.25 80 VAL A C 1
ATOM 638 O O . VAL A 1 80 ? -18.008 -1.941 25.283 1.00 86.25 80 VAL A O 1
ATOM 641 N N . VAL A 1 81 ? -16.180 -2.648 24.189 1.00 84.12 81 VAL A N 1
ATOM 642 C CA . VAL A 1 81 ? -15.554 -3.298 25.348 1.00 84.12 81 VAL A CA 1
ATOM 643 C C . VAL A 1 81 ? -15.281 -2.297 26.477 1.00 84.12 81 VAL A C 1
ATOM 645 O O . VAL A 1 81 ? -15.515 -2.602 27.646 1.00 84.12 81 VAL A O 1
ATOM 648 N N . GLU A 1 82 ? -14.814 -1.087 26.168 1.00 82.88 82 GLU A N 1
ATOM 649 C CA . GLU A 1 82 ? -14.621 -0.032 27.172 1.00 82.88 82 GLU A CA 1
ATOM 650 C C . GLU A 1 82 ? -15.945 0.428 27.792 1.00 82.88 82 GLU A C 1
ATOM 652 O O . GLU A 1 82 ? -16.033 0.584 29.013 1.00 82.88 82 GLU A O 1
ATOM 657 N N . MET A 1 83 ? -16.996 0.589 26.983 1.00 82.69 83 MET A N 1
ATOM 658 C CA . MET A 1 83 ? -18.329 0.940 27.477 1.00 82.69 83 MET A CA 1
ATOM 659 C C . MET A 1 83 ? -18.918 -0.148 28.382 1.00 82.69 83 MET A C 1
ATOM 661 O O . MET A 1 83 ? -19.465 0.177 29.437 1.00 82.69 83 MET A O 1
ATOM 665 N N . GLU A 1 84 ? -18.771 -1.425 28.021 1.00 81.69 84 GLU A N 1
ATOM 666 C CA . GLU A 1 84 ? -19.196 -2.554 28.857 1.00 81.69 84 GLU A CA 1
ATOM 667 C C . GLU A 1 84 ? -18.460 -2.559 30.201 1.00 81.69 84 GLU A C 1
ATOM 669 O O . GLU A 1 84 ? -19.086 -2.704 31.252 1.00 81.69 84 GLU A O 1
ATOM 674 N N . LYS A 1 85 ? -17.144 -2.308 30.201 1.00 81.69 85 LYS A N 1
ATOM 675 C CA . LYS A 1 85 ? -16.358 -2.192 31.441 1.00 81.69 85 LYS A CA 1
ATOM 676 C C . LYS A 1 85 ? -16.865 -1.069 32.333 1.00 81.69 85 LYS A C 1
ATOM 678 O O . LYS A 1 85 ? -16.958 -1.259 33.545 1.00 81.69 85 LYS A O 1
ATOM 683 N N . ILE A 1 86 ? -17.189 0.087 31.756 1.00 83.00 86 ILE A N 1
ATOM 684 C CA . ILE A 1 86 ? -17.722 1.228 32.507 1.00 83.00 86 ILE A CA 1
ATOM 685 C C . ILE A 1 86 ? -19.088 0.880 33.105 1.00 83.00 86 ILE A C 1
ATOM 687 O O . ILE A 1 86 ? -19.283 1.098 34.299 1.00 83.00 86 ILE A O 1
ATOM 691 N N . GLN A 1 87 ? -19.995 0.275 32.330 1.00 82.31 87 GLN A N 1
ATOM 692 C CA . GLN A 1 87 ? -21.308 -0.147 32.834 1.00 82.31 87 GLN A CA 1
ATOM 693 C C . GLN A 1 87 ? -21.190 -1.165 33.970 1.00 82.31 87 GLN A C 1
ATOM 695 O O . GLN A 1 87 ? -21.843 -1.015 35.002 1.00 82.31 87 GLN A O 1
ATOM 700 N N . VAL A 1 88 ? -20.319 -2.168 33.827 1.00 81.19 88 VAL A N 1
ATOM 701 C CA . VAL A 1 88 ? -20.071 -3.156 34.886 1.00 81.19 88 VAL A CA 1
ATOM 702 C C . VAL A 1 88 ? -19.493 -2.478 36.132 1.00 81.19 88 VAL A C 1
ATOM 704 O O . VAL A 1 88 ? -19.965 -2.744 37.236 1.00 81.19 88 VAL A O 1
ATOM 707 N N . LYS A 1 89 ? -18.519 -1.566 35.988 1.00 80.31 89 LYS A N 1
ATOM 708 C CA . LYS A 1 89 ? -17.965 -0.798 37.120 1.00 80.31 89 LYS A CA 1
ATOM 709 C C . LYS A 1 89 ? -19.032 0.042 37.821 1.00 80.31 89 LYS A C 1
ATOM 711 O O . LYS A 1 89 ? -19.060 0.077 39.052 1.00 80.31 89 LYS A O 1
ATOM 716 N N . GLU A 1 90 ? -19.911 0.690 37.061 1.00 82.50 90 GLU A N 1
ATOM 717 C CA . GLU A 1 90 ? -20.996 1.507 37.599 1.00 82.50 90 GLU A CA 1
ATOM 718 C C . GLU A 1 90 ? -22.028 0.655 38.345 1.00 82.50 90 GLU A C 1
ATOM 720 O O . GLU A 1 90 ? -22.381 0.969 39.480 1.00 82.50 90 GLU A O 1
ATOM 725 N N . LEU A 1 91 ? -22.451 -0.474 37.780 1.00 79.94 91 LEU A N 1
ATOM 726 C CA . LEU A 1 91 ? -23.417 -1.360 38.431 1.00 79.94 91 LEU A CA 1
ATOM 727 C C . LEU A 1 91 ? -22.839 -2.043 39.671 1.00 79.94 91 LEU A C 1
ATOM 729 O O . LEU A 1 91 ? -23.521 -2.165 40.690 1.00 79.94 91 LEU A O 1
ATOM 733 N N . LEU A 1 92 ? -21.554 -2.399 39.646 1.00 79.50 92 LEU A N 1
ATOM 734 C CA . LEU A 1 92 ? -20.851 -2.820 40.855 1.00 79.50 92 LEU A CA 1
ATOM 735 C C . LEU A 1 92 ? -20.817 -1.685 41.893 1.00 79.50 92 LEU A C 1
ATOM 737 O O . LEU A 1 92 ? -20.858 -1.950 43.094 1.00 79.50 92 LEU A O 1
ATOM 741 N N . ALA A 1 93 ? -20.695 -0.411 41.490 1.00 78.12 93 ALA A N 1
ATOM 742 C CA . ALA A 1 93 ? -20.707 0.752 42.398 1.00 78.12 93 ALA A CA 1
ATOM 743 C C . ALA A 1 93 ? -22.086 1.026 42.991 1.00 78.12 93 ALA A C 1
ATOM 745 O O . ALA A 1 93 ? -22.179 1.390 44.159 1.00 78.12 93 ALA A O 1
ATOM 746 N N . GLN A 1 94 ? -23.140 0.747 42.232 1.00 80.62 94 GLN A N 1
ATOM 747 C CA . GLN A 1 94 ? -24.521 0.780 42.705 1.00 80.62 94 GLN A CA 1
ATOM 748 C C . GLN A 1 94 ? -24.867 -0.398 43.636 1.00 80.62 94 GLN A C 1
ATOM 750 O O . GLN A 1 94 ? -25.934 -0.403 44.245 1.00 80.62 94 GLN A O 1
ATOM 755 N N . GLY A 1 95 ? -23.956 -1.365 43.801 1.00 77.06 95 GLY A N 1
ATOM 756 C CA . GLY A 1 95 ? -24.074 -2.450 44.776 1.00 77.06 95 GLY A CA 1
ATOM 757 C C . GLY A 1 95 ? -24.638 -3.756 44.221 1.00 77.06 95 GLY A C 1
ATOM 758 O O . GLY A 1 95 ? -24.915 -4.662 45.006 1.00 77.06 95 GLY A O 1
ATOM 759 N N . TYR A 1 96 ? -24.784 -3.892 42.898 1.00 76.56 96 TYR A N 1
ATOM 760 C CA . TYR A 1 96 ? -25.224 -5.152 42.301 1.00 76.56 96 TYR A CA 1
ATOM 761 C C . TYR A 1 96 ? -24.151 -6.239 42.463 1.00 76.56 96 TYR A C 1
ATOM 763 O O . TYR A 1 96 ? -22.977 -5.999 42.158 1.00 76.56 96 TYR A O 1
ATOM 771 N N . PRO A 1 97 ? -24.514 -7.449 42.927 1.00 76.06 97 PRO A N 1
ATOM 772 C CA . PRO A 1 97 ? -23.566 -8.540 43.059 1.00 76.06 97 PRO A CA 1
ATOM 773 C C . PRO A 1 97 ? -23.130 -9.064 41.674 1.00 76.06 97 PRO A C 1
ATOM 775 O O . PRO A 1 97 ? -23.948 -9.150 40.753 1.00 76.06 97 PRO A O 1
ATOM 778 N N . PRO A 1 98 ? -21.866 -9.505 41.512 1.00 71.75 98 PRO A N 1
ATOM 779 C CA . PRO A 1 98 ? -21.322 -9.956 40.222 1.00 71.75 98 PRO A CA 1
ATOM 780 C C . PRO A 1 98 ? -22.138 -11.075 39.560 1.00 71.75 98 PRO A C 1
ATOM 782 O O . PRO A 1 98 ? -22.266 -11.140 38.343 1.00 71.75 98 PRO A O 1
ATOM 785 N N . GLN A 1 99 ? -22.744 -11.942 40.368 1.00 74.44 99 GLN A N 1
ATOM 786 C CA . GLN A 1 99 ? -23.560 -13.070 39.910 1.00 74.44 99 GLN A CA 1
ATOM 787 C C . GLN A 1 99 ? -24.839 -12.614 39.192 1.00 74.44 99 GLN A C 1
ATOM 789 O O . GLN A 1 99 ? -25.335 -13.308 38.308 1.00 74.44 99 GLN A O 1
ATOM 794 N N . GLU A 1 100 ? -25.375 -11.452 39.564 1.00 72.50 100 GLU A N 1
ATOM 795 C CA . GLU A 1 100 ? -26.569 -10.868 38.954 1.00 72.50 100 GLU A CA 1
ATOM 796 C C . GLU A 1 100 ? -26.207 -10.108 37.672 1.00 72.50 100 GLU A C 1
ATOM 798 O O . GLU A 1 100 ? -26.921 -10.205 36.678 1.00 72.50 100 GLU A O 1
ATOM 803 N N . LEU A 1 101 ? -25.022 -9.487 37.630 1.00 72.56 101 LEU A N 1
ATOM 804 C CA . LEU A 1 101 ? -24.446 -8.901 36.411 1.00 72.56 101 LEU A CA 1
ATOM 805 C C . LEU A 1 101 ? -24.177 -9.943 35.325 1.00 72.56 101 LEU A C 1
ATOM 807 O O . LEU A 1 101 ? -24.481 -9.714 34.156 1.00 72.56 101 LEU A O 1
ATOM 811 N N . GLN A 1 102 ? -23.714 -11.128 35.719 1.00 74.06 102 GLN A N 1
ATOM 812 C CA . GLN A 1 102 ? -23.549 -12.248 34.795 1.00 74.06 102 GLN A CA 1
ATOM 813 C C . GLN A 1 102 ? -24.893 -12.749 34.239 1.00 74.06 102 GLN A C 1
ATOM 815 O O . GLN A 1 102 ? -24.979 -13.139 33.077 1.00 74.06 102 GLN A O 1
ATOM 820 N N . ARG A 1 103 ? -25.963 -12.707 35.048 1.00 76.31 103 ARG A N 1
ATOM 821 C CA . ARG A 1 103 ? -27.331 -13.056 34.618 1.00 76.31 103 ARG A CA 1
ATOM 822 C C . ARG A 1 103 ? -27.957 -11.996 33.717 1.00 76.31 103 ARG A C 1
ATOM 824 O O . ARG A 1 103 ? -28.757 -12.345 32.858 1.00 76.31 103 ARG A O 1
ATOM 831 N N . MET A 1 104 ? -27.566 -10.734 33.883 1.00 73.94 104 MET A N 1
ATOM 832 C CA . MET A 1 104 ? -27.924 -9.637 32.979 1.00 73.94 104 MET A CA 1
ATOM 833 C C . MET A 1 104 ? -27.188 -9.708 31.629 1.00 73.94 104 MET A C 1
ATOM 835 O O . MET A 1 104 ? -27.431 -8.875 30.762 1.00 73.94 104 MET A O 1
ATOM 839 N N . GLY A 1 105 ? -26.322 -10.709 31.428 1.00 71.81 105 GLY A N 1
ATOM 840 C CA . GLY A 1 105 ? -25.590 -10.917 30.181 1.00 71.81 105 GLY A CA 1
ATOM 841 C C . GLY A 1 105 ? -24.363 -10.021 30.032 1.00 71.81 105 GLY A C 1
ATOM 842 O O . GLY A 1 105 ? -23.838 -9.916 28.929 1.00 71.81 105 GLY A O 1
ATOM 843 N N . MET A 1 106 ? -23.902 -9.382 31.113 1.00 71.44 106 MET A N 1
ATOM 844 C CA . MET A 1 106 ? -22.711 -8.539 31.065 1.00 71.44 106 MET A CA 1
ATOM 845 C C . MET A 1 106 ? -21.430 -9.364 31.119 1.00 71.44 106 MET A C 1
ATOM 847 O O . MET A 1 106 ? -21.293 -10.310 31.903 1.00 71.44 106 MET A O 1
ATOM 851 N N . THR A 1 107 ? -20.465 -8.961 30.305 1.00 69.25 107 THR A N 1
ATOM 852 C CA . THR A 1 107 ? -19.155 -9.591 30.191 1.00 69.25 107 THR A CA 1
ATOM 853 C C . THR A 1 107 ? -18.296 -9.220 31.401 1.00 69.25 107 THR A C 1
ATOM 855 O O . THR A 1 107 ? -17.768 -8.115 31.514 1.00 69.25 107 THR A O 1
ATOM 858 N N . LEU A 1 108 ? -18.168 -10.148 32.352 1.00 64.62 1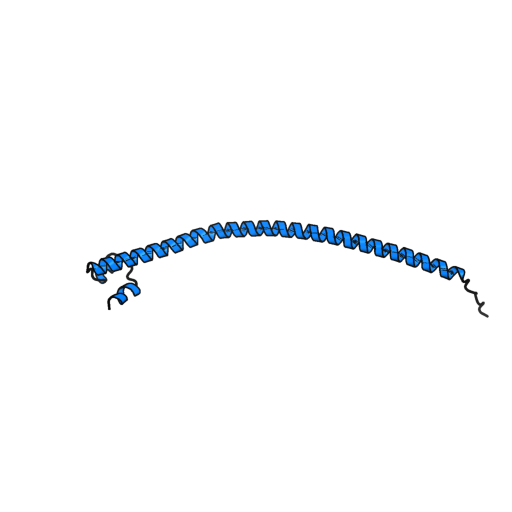08 LEU A N 1
ATOM 859 C CA . LEU A 1 108 ? -17.333 -9.971 33.540 1.00 64.62 108 LEU A CA 1
ATOM 860 C C . LEU A 1 108 ? -15.866 -10.240 33.199 1.00 64.62 108 LEU A C 1
ATOM 862 O O . LEU A 1 108 ? -15.371 -11.358 33.345 1.00 64.62 108 LEU A O 1
ATOM 866 N N . GLU A 1 109 ? -15.159 -9.213 32.738 1.00 64.69 109 GLU A N 1
ATOM 867 C CA . GLU A 1 109 ? -13.711 -9.310 32.589 1.00 64.69 109 GLU A CA 1
ATOM 868 C C . GLU A 1 109 ? -13.012 -9.398 33.965 1.00 64.69 109 GLU A C 1
ATOM 870 O O . GLU A 1 109 ? -13.313 -8.612 34.872 1.00 64.69 109 GLU A O 1
ATOM 875 N N . PRO A 1 110 ? -12.010 -10.286 34.126 1.00 61.06 110 PRO A N 1
ATOM 876 C CA . PRO A 1 110 ? -11.311 -10.482 35.399 1.00 61.06 110 PRO A CA 1
ATOM 877 C C . PRO A 1 110 ? -10.536 -9.238 35.865 1.00 61.06 110 PRO 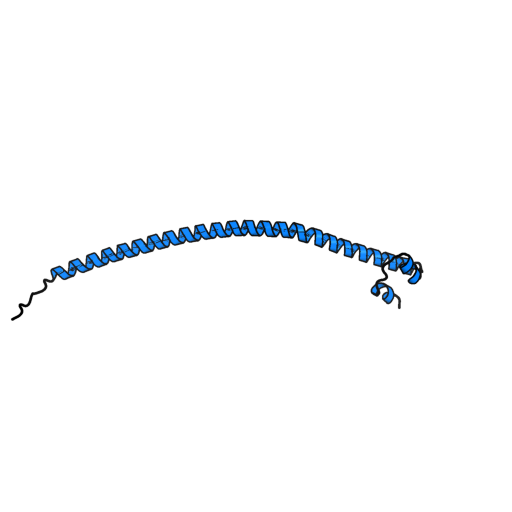A C 1
ATOM 879 O O . PRO A 1 110 ? -10.341 -9.053 37.064 1.00 61.06 110 PRO A O 1
ATOM 882 N N . ALA A 1 111 ? -10.141 -8.353 34.942 1.00 61.66 111 ALA A N 1
ATOM 883 C CA . ALA A 1 111 ? -9.467 -7.097 35.269 1.00 61.66 111 ALA A CA 1
ATOM 884 C C . ALA A 1 111 ? -10.354 -6.138 36.086 1.00 61.66 111 ALA A C 1
ATOM 886 O O . ALA A 1 111 ? -9.853 -5.442 36.962 1.00 61.66 111 ALA A O 1
ATOM 887 N N . VAL A 1 112 ? -11.670 -6.130 35.847 1.00 60.56 112 VAL A N 1
ATOM 888 C CA . VAL A 1 112 ? -12.618 -5.245 36.550 1.00 60.56 112 VAL A CA 1
ATOM 889 C C . VAL A 1 112 ? -12.966 -5.779 37.942 1.00 60.56 112 VAL A C 1
ATOM 891 O O . VAL A 1 112 ? -13.194 -5.004 38.868 1.00 60.56 112 VAL A O 1
ATOM 894 N N . LEU A 1 113 ? -12.983 -7.103 38.107 1.00 60.88 113 LEU A N 1
ATOM 895 C CA . LEU A 1 113 ? -13.301 -7.758 39.378 1.00 60.88 113 LEU A CA 1
ATOM 896 C C . LEU A 1 113 ? -12.153 -7.668 40.396 1.00 60.88 113 LEU A C 1
ATOM 898 O O . LEU A 1 113 ? -12.413 -7.559 41.593 1.00 60.88 113 LEU A O 1
ATOM 902 N N . ASN A 1 114 ? -10.901 -7.671 39.929 1.00 60.66 114 ASN A N 1
ATOM 903 C CA . ASN A 1 114 ? -9.720 -7.605 40.795 1.00 60.66 114 ASN A CA 1
ATOM 904 C C . ASN A 1 114 ? -9.416 -6.199 41.342 1.00 60.66 114 ASN A C 1
ATOM 906 O O . ASN A 1 114 ? -8.692 -6.093 42.322 1.00 60.66 114 ASN A O 1
ATOM 910 N N . GLU A 1 115 ? -9.964 -5.121 40.766 1.00 58.03 115 GLU A N 1
ATOM 911 C CA . GLU A 1 115 ? -9.741 -3.744 41.257 1.00 58.03 115 GLU A CA 1
ATOM 912 C C . GLU A 1 115 ? -10.432 -3.437 42.606 1.00 58.03 115 GLU A C 1
ATOM 914 O O . GLU A 1 115 ? -10.223 -2.364 43.169 1.00 58.03 115 GLU A O 1
ATOM 919 N N . ARG A 1 116 ? -11.273 -4.344 43.126 1.00 50.84 116 ARG A N 1
ATOM 920 C CA . ARG A 1 116 ? -12.023 -4.161 44.385 1.00 50.84 116 ARG A CA 1
ATOM 921 C C . ARG A 1 116 ? -11.604 -5.058 45.549 1.00 50.84 116 ARG A C 1
ATOM 923 O O . ARG A 1 116 ? -12.203 -4.928 46.618 1.00 50.84 116 ARG A O 1
ATOM 930 N N . GLN A 1 117 ? -10.659 -5.973 45.340 1.00 46.53 117 GLN A N 1
ATOM 931 C CA . GLN A 1 117 ? -10.058 -6.750 46.432 1.00 46.53 117 GLN A CA 1
ATOM 932 C C . GLN A 1 117 ? -8.908 -5.971 47.064 1.00 46.53 117 GLN A C 1
ATOM 934 O O . GLN A 1 117 ? -8.787 -6.055 48.305 1.00 46.53 117 GLN A O 1
#

Foldseek 3Di:
DDDDDDDDPVVVPVVVVVVVVVVVVVVVVVVVVVVVVVVVVVVVVVVVVVVVVVVVVVVVVVCCVPVVVVVVVVVVVVVVVVVLLVVVLVVVVVPDDVVVCVVVVRDDDPVSVVVPD